Protein AF-A0A974Z702-F1 (afdb_monomer_lite)

Radius of gyration: 14.71 Å; chains: 1; bounding box: 37×25×41 Å

Sequence (45 aa):
MAAPPAPDPLHGRGLPLIRMLADHADITAPRHGTVVTMSWQLGRN

Foldseek 3Di:
DDDPPDPDPVPDPVVVVLPVPAPDWDWDQPPPGIDIDGHHDDDDD

pLDDT: mean 81.81, std 12.09, range [52.59, 95.69]

Structure (mmCIF, N/CA/C/O backbone):
data_AF-A0A974Z702-F1
#
_entry.id   AF-A0A974Z702-F1
#
loop_
_atom_site.group_PDB
_atom_site.id
_atom_site.type_symbol
_atom_site.label_atom_id
_atom_site.label_alt_id
_atom_site.label_comp_id
_atom_site.label_asym_id
_atom_site.label_entity_id
_atom_site.label_seq_id
_atom_site.pdbx_PDB_ins_code
_atom_site.Cartn_x
_atom_site.Cartn_y
_atom_site.Cartn_z
_atom_site.occupancy
_atom_site.B_iso_or_equiv
_atom_site.auth_seq_id
_atom_site.auth_comp_id
_atom_site.auth_asym_id
_atom_site.auth_atom_id
_atom_site.pdbx_PDB_model_num
ATOM 1 N N . MET A 1 1 ? 25.278 -15.625 -22.103 1.00 52.59 1 MET A N 1
ATOM 2 C CA . MET A 1 1 ? 24.955 -15.611 -20.661 1.00 52.59 1 MET A CA 1
ATOM 3 C C . MET A 1 1 ? 23.847 -14.586 -20.466 1.00 52.59 1 MET A C 1
ATOM 5 O O . MET A 1 1 ? 24.087 -13.423 -20.753 1.00 52.59 1 MET A O 1
ATOM 9 N N . ALA A 1 2 ? 22.620 -15.011 -20.156 1.00 61.19 2 ALA A N 1
ATOM 10 C CA . ALA A 1 2 ? 21.493 -14.091 -19.976 1.00 61.19 2 ALA A CA 1
ATOM 11 C C . ALA A 1 2 ? 21.590 -13.414 -18.598 1.00 61.19 2 ALA A C 1
ATOM 13 O O . ALA A 1 2 ? 21.968 -14.069 -17.628 1.00 61.19 2 ALA A O 1
ATOM 14 N N . ALA A 1 3 ? 21.293 -12.115 -18.520 1.00 67.44 3 ALA A N 1
ATOM 15 C CA . ALA A 1 3 ? 21.247 -11.391 -17.252 1.00 67.44 3 ALA A CA 1
ATOM 16 C C . ALA A 1 3 ? 20.107 -11.936 -16.368 1.00 67.44 3 ALA A C 1
ATOM 18 O O . ALA A 1 3 ? 19.071 -12.335 -16.910 1.00 67.44 3 ALA A O 1
ATOM 19 N N . PRO A 1 4 ? 20.272 -11.974 -15.031 1.00 70.94 4 PRO A N 1
ATOM 20 C CA . PRO A 1 4 ? 19.202 -12.399 -14.139 1.00 70.94 4 PRO A CA 1
ATOM 21 C C . PRO A 1 4 ? 17.983 -11.479 -14.307 1.00 70.94 4 PRO A C 1
ATOM 23 O O . PRO A 1 4 ? 18.160 -10.279 -14.550 1.00 70.94 4 PRO A O 1
ATOM 26 N N . PRO A 1 5 ? 16.753 -12.013 -14.194 1.00 64.75 5 PRO A N 1
ATOM 27 C CA . PRO A 1 5 ? 15.558 -11.186 -14.245 1.00 64.75 5 PRO A CA 1
ATOM 28 C C . PRO A 1 5 ? 15.653 -10.120 -13.152 1.00 64.75 5 PRO A C 1
ATOM 30 O O . PRO A 1 5 ? 16.011 -10.417 -12.010 1.00 64.75 5 PRO A O 1
ATOM 33 N N . ALA A 1 6 ? 15.372 -8.869 -13.519 1.00 68.44 6 ALA A N 1
ATOM 34 C CA . ALA A 1 6 ? 15.311 -7.789 -12.549 1.00 68.44 6 ALA A CA 1
ATOM 35 C C . ALA A 1 6 ? 14.272 -8.148 -11.472 1.00 68.44 6 ALA A C 1
ATOM 37 O O . ALA A 1 6 ? 13.231 -8.718 -11.813 1.00 68.44 6 ALA A O 1
ATOM 38 N N . PRO A 1 7 ? 14.541 -7.856 -10.187 1.00 65.44 7 PRO A N 1
ATOM 39 C CA . PRO A 1 7 ? 13.575 -8.105 -9.130 1.00 65.44 7 PRO A CA 1
ATOM 40 C C . PRO A 1 7 ? 12.282 -7.371 -9.475 1.00 65.44 7 PRO A C 1
ATOM 42 O O . PRO A 1 7 ? 12.283 -6.150 -9.631 1.00 65.44 7 PRO A O 1
ATOM 45 N N . ASP A 1 8 ? 11.192 -8.117 -9.629 1.00 68.75 8 ASP A N 1
ATOM 46 C CA . ASP A 1 8 ? 9.889 -7.505 -9.817 1.00 68.75 8 ASP A CA 1
ATOM 47 C C . ASP A 1 8 ? 9.496 -6.841 -8.488 1.00 68.75 8 ASP A C 1
ATOM 49 O O . ASP A 1 8 ? 9.385 -7.539 -7.469 1.00 68.75 8 ASP A O 1
ATOM 53 N N . PRO A 1 9 ? 9.303 -5.511 -8.459 1.00 63.09 9 PRO A N 1
ATOM 54 C CA . PRO A 1 9 ? 8.932 -4.799 -7.242 1.00 63.09 9 PRO A CA 1
ATOM 55 C C . PRO A 1 9 ? 7.637 -5.342 -6.616 1.00 63.09 9 PRO A C 1
ATOM 57 O O . PRO A 1 9 ? 7.458 -5.213 -5.404 1.00 63.09 9 PRO A O 1
ATOM 60 N N . LEU A 1 10 ? 6.779 -6.006 -7.403 1.00 66.75 10 LEU A N 1
ATOM 61 C CA . LEU A 1 10 ? 5.544 -6.662 -6.964 1.00 66.75 10 LEU A CA 1
ATOM 62 C C . LEU A 1 10 ? 5.755 -8.034 -6.305 1.00 66.75 10 LEU A C 1
ATOM 64 O O . LEU A 1 10 ? 4.886 -8.480 -5.559 1.00 66.75 10 LEU A O 1
ATOM 68 N N . HIS A 1 11 ? 6.896 -8.690 -6.532 1.00 66.56 11 HIS A N 1
ATOM 69 C CA . HIS A 1 11 ? 7.192 -10.027 -6.000 1.00 66.56 11 HIS A CA 1
ATOM 70 C C . HIS A 1 11 ? 7.954 -10.008 -4.658 1.00 66.56 11 HIS A C 1
ATOM 72 O O . HIS A 1 11 ? 8.218 -11.060 -4.071 1.00 66.56 11 HIS A O 1
ATOM 78 N N . GLY A 1 12 ? 8.296 -8.825 -4.136 1.00 71.62 12 GLY A N 1
ATOM 79 C CA . GLY A 1 12 ? 8.847 -8.660 -2.789 1.00 71.62 12 GLY A CA 1
ATOM 80 C C . GLY A 1 12 ? 7.773 -8.714 -1.693 1.00 71.62 12 GLY A C 1
ATOM 81 O O . GLY A 1 12 ? 6.603 -8.427 -1.926 1.00 71.62 12 GLY A O 1
ATOM 82 N N . ARG A 1 13 ? 8.162 -9.015 -0.445 1.00 77.50 13 ARG A N 1
ATOM 83 C CA . ARG A 1 13 ? 7.215 -9.058 0.695 1.00 77.50 13 ARG A CA 1
ATOM 84 C C . ARG A 1 13 ? 6.660 -7.684 1.110 1.00 77.50 13 ARG A C 1
ATOM 86 O O . ARG A 1 13 ? 5.700 -7.631 1.868 1.00 77.50 13 ARG A O 1
ATOM 93 N N . GLY A 1 14 ? 7.244 -6.580 0.636 1.00 84.00 14 GLY A N 1
ATOM 94 C CA . GLY A 1 14 ? 6.907 -5.223 1.086 1.00 84.00 14 GLY A CA 1
ATOM 95 C C . GLY A 1 14 ? 5.508 -4.746 0.683 1.00 84.00 14 GLY A C 1
ATOM 96 O O . GLY A 1 14 ? 4.761 -4.261 1.527 1.00 84.00 14 GLY A O 1
ATOM 97 N N . LEU A 1 15 ? 5.116 -4.919 -0.582 1.00 86.38 15 LEU A N 1
ATOM 98 C CA . LEU A 1 15 ? 3.796 -4.487 -1.064 1.00 86.38 15 LEU A CA 1
ATOM 99 C C . LEU A 1 15 ? 2.627 -5.292 -0.466 1.00 86.38 15 LEU A C 1
ATOM 101 O O . LEU A 1 15 ? 1.615 -4.681 -0.117 1.00 86.38 15 LEU A O 1
ATOM 105 N N . PRO A 1 16 ? 2.748 -6.620 -0.258 1.00 86.19 16 PRO A N 1
ATOM 106 C CA . PRO A 1 16 ? 1.779 -7.368 0.538 1.00 86.19 16 PRO A CA 1
ATOM 107 C C . PRO A 1 16 ? 1.607 -6.825 1.964 1.00 86.19 16 PRO A C 1
ATOM 109 O O . PRO A 1 16 ? 0.479 -6.712 2.436 1.00 86.19 16 PRO A O 1
ATOM 112 N N . LEU A 1 17 ? 2.698 -6.441 2.638 1.00 87.81 17 LEU A N 1
ATOM 113 C CA . LEU A 1 17 ? 2.628 -5.857 3.983 1.00 87.81 17 LEU A CA 1
ATOM 114 C C . LEU A 1 17 ? 1.940 -4.488 3.980 1.00 87.81 17 LEU A C 1
ATOM 116 O O . LEU A 1 17 ? 1.134 -4.212 4.861 1.00 87.81 17 LEU A O 1
ATOM 120 N N . ILE A 1 18 ? 2.197 -3.657 2.969 1.00 89.44 18 ILE A N 1
ATOM 121 C CA . ILE A 1 18 ? 1.514 -2.368 2.798 1.00 89.44 18 ILE A CA 1
ATOM 122 C C . ILE A 1 18 ? -0.003 -2.557 2.687 1.00 89.44 18 ILE A C 1
ATOM 124 O O . ILE A 1 18 ? -0.754 -1.861 3.364 1.00 89.44 18 ILE A O 1
ATOM 128 N N . ARG A 1 19 ? -0.456 -3.532 1.887 1.00 88.50 19 ARG A N 1
ATOM 129 C CA . ARG A 1 19 ? -1.888 -3.850 1.755 1.00 88.50 19 ARG A CA 1
ATOM 130 C C . ARG A 1 19 ? -2.523 -4.333 3.056 1.00 88.50 19 ARG A C 1
ATOM 132 O O . ARG A 1 19 ? -3.716 -4.156 3.237 1.00 88.50 19 ARG A O 1
ATOM 139 N N . MET A 1 20 ? -1.744 -4.977 3.922 1.00 90.00 20 MET A N 1
ATOM 140 C CA . MET A 1 20 ? -2.221 -5.475 5.211 1.00 90.00 20 MET A CA 1
ATOM 141 C C . MET A 1 20 ? -2.326 -4.363 6.264 1.00 90.00 20 MET A C 1
ATOM 143 O O . MET A 1 20 ? -3.159 -4.454 7.157 1.00 90.00 20 MET A O 1
ATOM 147 N N . LEU A 1 21 ? -1.455 -3.351 6.197 1.00 91.44 21 LEU A N 1
ATOM 148 C CA . LEU A 1 21 ? -1.314 -2.328 7.240 1.00 91.44 21 LEU A CA 1
ATOM 149 C C . LEU A 1 21 ? -2.115 -1.047 6.980 1.00 91.44 21 LEU A C 1
ATOM 151 O O . LEU A 1 21 ? -2.353 -0.292 7.921 1.00 91.44 21 LEU A O 1
ATOM 155 N N . ALA A 1 22 ? -2.465 -0.757 5.728 1.00 94.31 22 ALA A N 1
ATOM 156 C CA . ALA A 1 22 ? -3.280 0.399 5.367 1.00 94.31 22 ALA A CA 1
ATOM 157 C C . ALA A 1 22 ? -4.751 0.005 5.216 1.00 94.31 22 ALA A C 1
ATOM 159 O O . ALA A 1 22 ? -5.048 -1.067 4.693 1.00 94.31 22 ALA A O 1
ATOM 160 N N . ASP A 1 23 ? -5.665 0.899 5.598 1.00 93.88 23 ASP A N 1
ATOM 161 C CA . ASP A 1 23 ? -7.099 0.698 5.346 1.00 93.88 23 ASP A CA 1
ATOM 162 C C . ASP A 1 23 ? -7.397 0.748 3.843 1.00 93.88 23 ASP A C 1
ATOM 164 O O . ASP A 1 23 ? -8.251 0.022 3.333 1.00 93.88 23 ASP A O 1
ATOM 168 N N . HIS A 1 24 ? -6.648 1.578 3.113 1.00 94.00 24 HIS A N 1
ATOM 169 C CA . HIS A 1 24 ? -6.625 1.574 1.659 1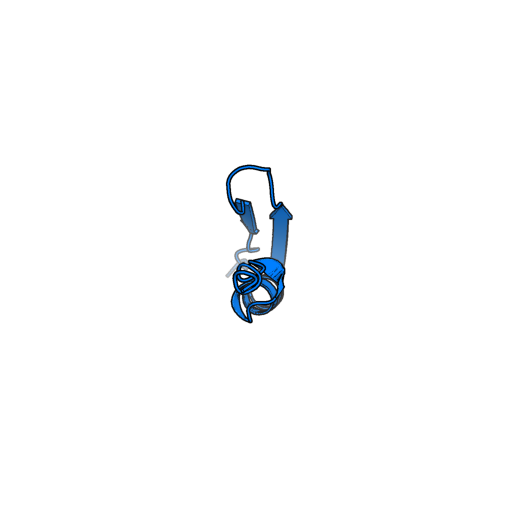.00 94.00 24 HIS A CA 1
ATOM 170 C C . HIS A 1 24 ? -5.186 1.696 1.153 1.00 94.00 24 HIS A C 1
ATOM 172 O O . HIS A 1 24 ? -4.439 2.590 1.552 1.00 94.00 24 HIS A O 1
ATOM 178 N N . ALA A 1 25 ? -4.822 0.833 0.203 1.00 94.44 25 ALA A N 1
ATOM 179 C CA . ALA A 1 25 ? -3.579 0.928 -0.554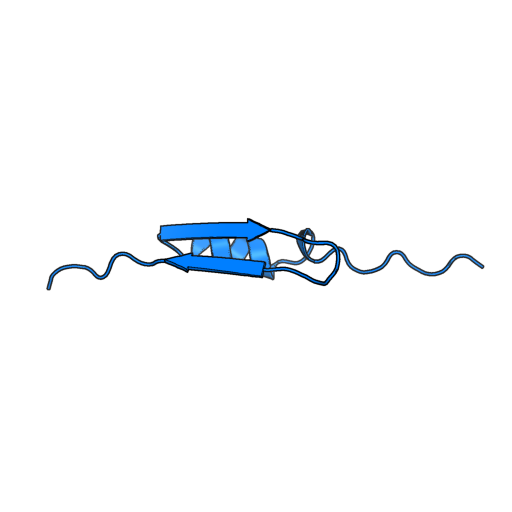 1.00 94.44 25 ALA A CA 1
ATOM 180 C C . ALA A 1 25 ? -3.854 0.803 -2.058 1.00 94.44 25 ALA A C 1
ATOM 182 O O . ALA A 1 25 ? -4.442 -0.184 -2.498 1.00 94.44 25 ALA A O 1
ATOM 183 N N . ASP A 1 26 ? -3.411 1.789 -2.834 1.00 93.62 26 ASP A N 1
ATOM 184 C CA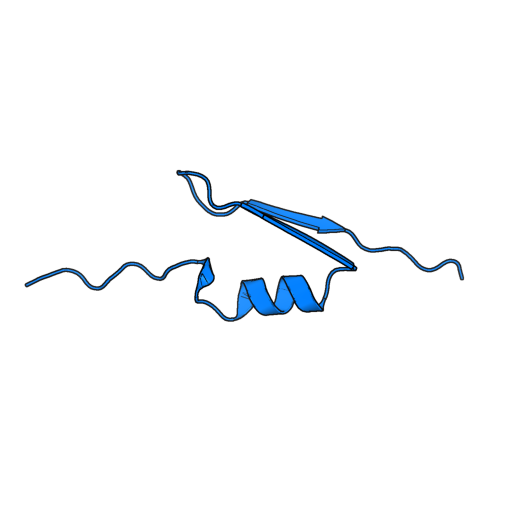 . ASP A 1 26 ? -3.331 1.726 -4.293 1.00 93.62 26 ASP A CA 1
ATOM 185 C C . ASP A 1 26 ? -1.860 1.670 -4.713 1.00 93.62 26 ASP A C 1
ATOM 187 O O . ASP A 1 26 ? -1.016 2.406 -4.194 1.00 93.62 26 ASP A O 1
ATOM 191 N N . ILE A 1 27 ? -1.533 0.741 -5.607 1.00 89.75 27 ILE A N 1
ATOM 192 C CA . ILE A 1 27 ? -0.159 0.496 -6.047 1.00 89.75 27 ILE A CA 1
ATOM 193 C C . ILE A 1 27 ? -0.158 0.483 -7.566 1.00 89.75 27 ILE A C 1
ATOM 195 O O . ILE A 1 27 ? -0.759 -0.397 -8.185 1.00 89.75 27 ILE A O 1
ATOM 199 N N . THR A 1 28 ? 0.582 1.413 -8.159 1.00 90.12 28 THR A N 1
ATOM 200 C CA . THR A 1 28 ? 0.787 1.480 -9.604 1.00 90.12 28 THR A CA 1
ATOM 201 C C . THR A 1 28 ? 2.270 1.341 -9.929 1.00 90.12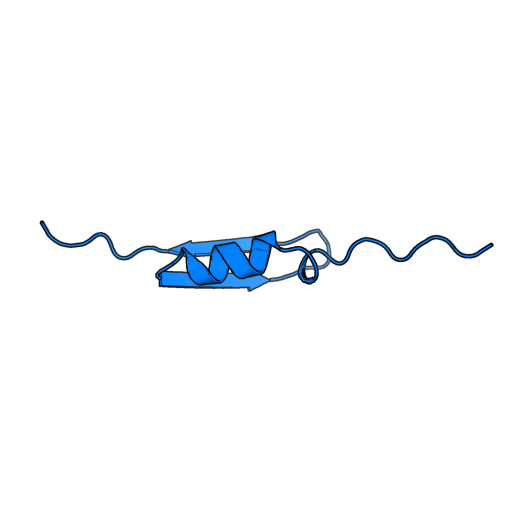 28 THR A C 1
ATOM 203 O O . THR A 1 28 ? 3.143 1.836 -9.216 1.00 90.12 28 THR A O 1
ATOM 206 N N . ALA A 1 29 ? 2.574 0.635 -11.016 1.00 85.75 29 ALA A N 1
ATOM 207 C CA . ALA A 1 29 ? 3.934 0.446 -11.514 1.00 85.75 29 ALA A CA 1
ATOM 208 C C . ALA A 1 29 ? 4.079 1.137 -12.882 1.00 85.75 29 ALA A C 1
ATOM 210 O O . ALA A 1 29 ? 4.026 0.468 -13.919 1.00 85.75 29 ALA A O 1
ATOM 211 N N . PRO A 1 30 ? 4.171 2.482 -12.927 1.00 84.44 30 PRO A N 1
ATOM 212 C CA . PRO A 1 30 ? 4.441 3.196 -14.171 1.00 84.44 30 PRO A CA 1
ATOM 213 C C . PRO A 1 30 ? 5.827 2.829 -14.728 1.00 84.44 30 PRO A C 1
ATOM 215 O O . PRO A 1 30 ? 6.648 2.196 -14.071 1.00 84.44 30 PRO A O 1
ATOM 218 N N . ARG A 1 31 ? 6.136 3.275 -15.953 1.00 83.06 31 ARG A N 1
ATOM 219 C CA . ARG A 1 31 ? 7.420 2.963 -16.621 1.00 83.06 31 ARG A CA 1
ATOM 220 C C . ARG A 1 31 ? 8.670 3.385 -15.829 1.00 83.06 31 ARG A C 1
ATOM 222 O O . ARG A 1 31 ? 9.749 2.874 -16.105 1.00 83.06 31 ARG A O 1
ATOM 229 N N . HIS A 1 32 ? 8.532 4.293 -14.861 1.00 81.94 32 HIS A N 1
ATOM 230 C CA . HIS A 1 32 ? 9.617 4.794 -14.019 1.00 81.94 32 HIS A CA 1
ATOM 231 C C . HIS A 1 32 ? 9.319 4.567 -12.532 1.00 81.94 32 HIS A C 1
ATOM 233 O O . HIS A 1 32 ? 9.000 5.500 -11.799 1.00 81.94 32 HIS A O 1
ATOM 239 N N . GLY A 1 33 ? 9.447 3.317 -12.090 1.00 83.88 33 GLY A N 1
ATOM 240 C CA . GLY A 1 33 ? 9.358 2.940 -10.678 1.00 83.88 33 GLY A CA 1
ATOM 241 C C . GLY A 1 33 ? 7.957 2.534 -10.222 1.00 83.88 33 GLY A C 1
ATOM 242 O O . GLY A 1 33 ? 7.097 2.178 -11.022 1.00 83.88 33 GLY A O 1
ATOM 243 N N . THR A 1 34 ? 7.746 2.549 -8.908 1.00 87.19 34 THR A N 1
ATOM 244 C CA . THR A 1 34 ? 6.490 2.140 -8.266 1.00 87.19 34 THR A CA 1
ATOM 245 C C . THR A 1 34 ? 5.957 3.299 -7.443 1.00 87.19 34 THR A C 1
ATOM 247 O O . THR A 1 34 ? 6.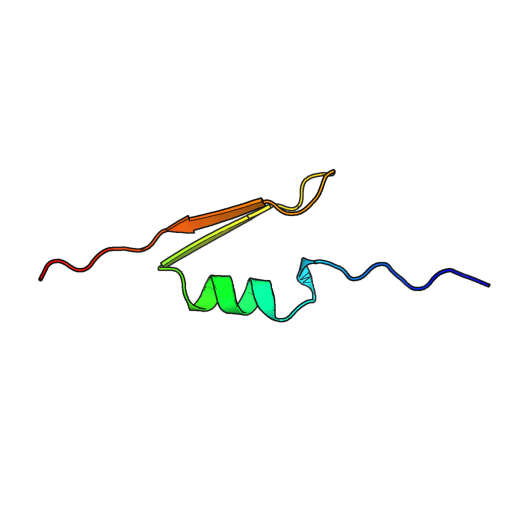675 3.856 -6.615 1.00 87.19 34 THR A O 1
ATOM 250 N N . VAL A 1 35 ? 4.697 3.654 -7.668 1.00 91.06 35 VAL A N 1
ATOM 251 C CA . VAL A 1 35 ? 3.983 4.660 -6.885 1.00 91.06 35 VAL A CA 1
ATOM 252 C C . VAL A 1 35 ? 3.019 3.930 -5.964 1.00 91.06 35 VAL A C 1
ATOM 254 O O . VAL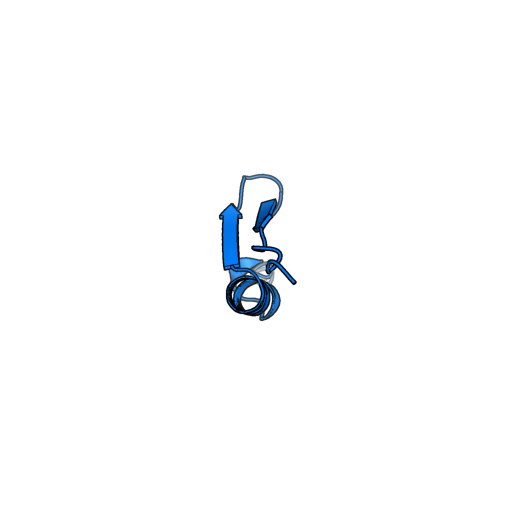 A 1 35 ? 2.279 3.045 -6.397 1.00 91.06 35 VAL A O 1
ATOM 257 N N . VAL A 1 36 ? 3.050 4.294 -4.685 1.00 92.06 36 VAL A N 1
ATOM 258 C CA . VAL A 1 36 ? 2.191 3.701 -3.662 1.00 92.06 36 VAL A CA 1
ATOM 259 C C . VAL A 1 36 ? 1.442 4.811 -2.945 1.00 92.06 36 VAL A C 1
ATOM 261 O O . VAL A 1 36 ? 2.056 5.687 -2.336 1.00 92.06 36 VAL A O 1
ATOM 264 N N . THR A 1 37 ? 0.117 4.769 -3.011 1.00 95.19 37 THR A N 1
ATOM 265 C CA . THR A 1 37 ? -0.772 5.681 -2.294 1.00 95.19 37 THR A CA 1
ATOM 266 C C . THR A 1 37 ? -1.455 4.908 -1.177 1.00 95.19 37 THR A C 1
ATOM 268 O O . THR A 1 37 ? -2.053 3.862 -1.417 1.00 95.19 37 THR A O 1
ATOM 271 N N . MET A 1 38 ? -1.346 5.408 0.054 1.00 95.69 38 MET A N 1
ATOM 272 C CA . MET A 1 38 ? -1.901 4.764 1.245 1.00 95.69 38 MET A CA 1
ATOM 273 C C . MET A 1 38 ? -2.768 5.754 2.017 1.00 95.69 38 MET A C 1
ATOM 275 O O . MET A 1 38 ? -2.440 6.943 2.081 1.00 95.69 38 MET A O 1
ATOM 279 N N . SER A 1 39 ? -3.839 5.267 2.632 1.00 95.62 39 SER A N 1
ATOM 280 C CA . SER A 1 39 ? -4.628 6.043 3.584 1.00 95.62 39 SER A CA 1
ATOM 281 C C . SER A 1 39 ? -5.062 5.197 4.779 1.00 95.62 39 SER A C 1
ATOM 283 O O . SER A 1 39 ? -5.226 3.979 4.686 1.00 95.62 39 SER A O 1
ATOM 285 N N . TRP A 1 40 ? -5.223 5.886 5.910 1.00 95.31 40 TRP A N 1
ATOM 286 C CA . TRP A 1 40 ? -5.681 5.327 7.176 1.00 95.31 40 TRP A CA 1
ATOM 287 C C . TRP A 1 40 ? -6.875 6.123 7.683 1.00 95.31 40 TRP A C 1
ATOM 289 O O . TRP A 1 40 ? -6.885 7.359 7.635 1.00 95.31 40 TRP A O 1
ATOM 299 N N . GLN A 1 41 ? -7.868 5.421 8.203 1.00 93.00 41 GLN A N 1
ATOM 300 C CA . GLN A 1 41 ? -8.952 6.000 8.966 1.00 93.00 41 GLN A CA 1
ATOM 301 C C . GLN A 1 41 ? -8.453 6.226 10.391 1.00 93.00 41 GLN A C 1
ATOM 303 O O . GLN A 1 41 ? -8.302 5.301 11.185 1.00 93.00 41 GLN A O 1
ATOM 308 N N . LEU A 1 42 ? -8.193 7.485 10.733 1.00 87.88 42 LEU A N 1
ATOM 309 C CA . LEU A 1 42 ? -7.932 7.850 12.119 1.00 87.88 42 LEU A CA 1
ATOM 310 C C . LEU A 1 42 ? -9.224 7.626 12.912 1.00 87.88 42 LEU A C 1
ATOM 312 O O . LEU A 1 42 ? -10.238 8.284 12.661 1.00 87.88 42 LEU A O 1
ATOM 316 N N . GLY A 1 43 ? -9.197 6.669 13.841 1.00 83.75 43 GLY A N 1
ATOM 317 C CA . GLY A 1 43 ? -10.308 6.433 14.756 1.00 83.75 43 GLY A CA 1
ATOM 318 C C . GLY A 1 43 ? -10.678 7.719 15.500 1.00 83.75 43 GLY A C 1
ATOM 319 O O . GLY A 1 43 ? -9.810 8.518 15.856 1.00 83.75 43 GLY A O 1
ATOM 320 N N . ARG A 1 44 ? -11.977 7.931 15.730 1.00 69.69 44 ARG A N 1
ATOM 321 C CA . ARG A 1 44 ? -12.437 8.974 16.652 1.00 69.69 44 ARG A CA 1
ATOM 322 C C . ARG A 1 44 ? -12.251 8.442 18.070 1.00 69.69 44 ARG A C 1
ATOM 324 O O . ARG A 1 44 ? -12.956 7.511 18.448 1.00 69.69 44 ARG A O 1
ATOM 331 N N . ASN A 1 45 ? -11.274 8.987 18.788 1.00 57.16 45 ASN A N 1
ATOM 332 C CA . ASN A 1 45 ? -11.168 8.825 20.237 1.00 57.16 45 ASN A CA 1
ATOM 333 C C . ASN A 1 45 ? -12.260 9.636 20.939 1.00 57.16 45 ASN A C 1
ATOM 335 O O . ASN A 1 45 ? -12.533 10.761 20.457 1.00 57.16 45 ASN A O 1
#

Secondary structure (DSSP, 8-state):
-PPPPPPPTTSSSHHHHHHHHSSEEEEE--SSS-EEEEE------